Protein AF-S4N1W6-F1 (afdb_monomer_lite)

pLDDT: mean 78.58, std 18.93, range [43.16, 98.19]

Foldseek 3Di:
DDDDPDDDDDPCCPVDPLNLCVVLVHHSPDDPVVSVVSVVVVVVVPPDDDDPDPPPPDPDDDDDDDPPPPDDDDD

Organism: NCBI:txid1283301

Radius of gyration: 21.3 Å; chains: 1; bounding box: 38×58×40 Å

Sequence (75 aa):
MRGFTDARIAMNVHGSWANHALALDLPKETGTKEQVEEFIRRWAEFPVAPEGGTTRRGPGTPRRATTSTSSRCSR

Structure (mmCIF, N/CA/C/O backbone):
data_AF-S4N1W6-F1
#
_entry.id   AF-S4N1W6-F1
#
loop_
_atom_site.group_PDB
_atom_site.id
_atom_site.type_symbol
_atom_site.label_atom_id
_atom_site.label_alt_id
_atom_site.label_comp_id
_atom_site.label_asym_id
_atom_site.label_entity_id
_atom_site.label_seq_id
_atom_site.pdbx_PDB_ins_code
_atom_site.Cartn_x
_atom_site.Cartn_y
_atom_site.Cartn_z
_atom_site.occupancy
_atom_site.B_iso_or_equiv
_atom_site.auth_seq_id
_atom_site.auth_comp_id
_atom_site.auth_asym_id
_atom_site.auth_atom_id
_atom_site.pdbx_PDB_model_num
ATOM 1 N N . MET A 1 1 ? 25.271 -12.697 -23.347 1.00 44.16 1 MET A N 1
ATOM 2 C CA . MET A 1 1 ? 24.339 -12.262 -22.284 1.00 44.16 1 MET A CA 1
ATOM 3 C C . MET A 1 1 ? 23.184 -11.539 -22.964 1.00 44.16 1 MET A C 1
ATOM 5 O O . MET A 1 1 ? 23.457 -10.656 -23.763 1.00 44.16 1 MET A O 1
ATOM 9 N N . ARG A 1 2 ? 21.930 -11.964 -22.774 1.00 71.50 2 ARG A N 1
ATOM 10 C CA . ARG A 1 2 ? 20.753 -11.280 -23.342 1.00 71.50 2 ARG A CA 1
ATOM 11 C C . ARG A 1 2 ? 20.051 -10.549 -22.199 1.00 71.50 2 ARG A C 1
ATOM 13 O O . ARG A 1 2 ? 19.615 -11.210 -21.265 1.00 71.50 2 ARG A O 1
ATOM 20 N N . GLY A 1 3 ? 20.039 -9.219 -22.244 1.00 78.19 3 GLY A N 1
ATOM 21 C CA . GLY A 1 3 ? 19.345 -8.356 -21.284 1.00 78.19 3 GLY A CA 1
ATOM 22 C C . GLY A 1 3 ? 18.042 -7.806 -21.865 1.00 78.19 3 GLY A C 1
ATOM 23 O O . GLY A 1 3 ? 17.768 -7.976 -23.053 1.00 78.19 3 GLY A O 1
ATOM 24 N N . PHE A 1 4 ? 17.241 -7.147 -21.032 1.00 84.31 4 PHE A N 1
ATOM 25 C CA . PHE A 1 4 ? 16.073 -6.404 -21.498 1.00 84.31 4 PHE A CA 1
ATOM 26 C C . PHE A 1 4 ? 16.514 -5.076 -22.124 1.00 84.31 4 PHE A C 1
ATOM 28 O O . PHE A 1 4 ? 17.282 -4.341 -21.511 1.00 84.31 4 PHE A O 1
ATOM 35 N N . THR A 1 5 ? 16.031 -4.767 -23.330 1.00 84.56 5 THR A N 1
ATOM 36 C CA . THR A 1 5 ? 16.376 -3.527 -24.051 1.00 84.56 5 THR A CA 1
ATOM 37 C C . THR A 1 5 ? 15.547 -2.318 -23.618 1.00 84.56 5 THR A C 1
ATOM 39 O O . THR A 1 5 ? 15.978 -1.197 -23.848 1.00 84.56 5 THR A O 1
ATOM 42 N N . ASP A 1 6 ? 14.385 -2.536 -22.989 1.00 87.19 6 ASP A N 1
ATOM 43 C CA . ASP A 1 6 ? 13.451 -1.472 -22.577 1.00 87.19 6 ASP A CA 1
ATOM 44 C C . ASP A 1 6 ? 12.696 -1.809 -21.270 1.00 87.19 6 ASP A C 1
ATOM 46 O O . ASP A 1 6 ? 11.545 -1.435 -21.055 1.00 87.19 6 ASP A O 1
ATOM 50 N N . ALA A 1 7 ? 13.308 -2.596 -20.377 1.00 84.50 7 ALA A N 1
ATOM 51 C CA . ALA A 1 7 ? 12.685 -2.856 -19.079 1.00 84.50 7 ALA A CA 1
ATOM 52 C C . ALA A 1 7 ? 12.802 -1.629 -18.167 1.00 84.50 7 ALA A C 1
ATOM 54 O O . ALA A 1 7 ? 13.878 -1.052 -18.000 1.00 84.50 7 ALA A O 1
ATOM 55 N N . ARG A 1 8 ? 11.696 -1.280 -17.505 1.00 88.00 8 ARG A N 1
ATOM 56 C CA . ARG A 1 8 ? 11.667 -0.312 -16.404 1.00 88.00 8 ARG A CA 1
ATOM 57 C C . ARG A 1 8 ? 11.680 -1.078 -15.084 1.00 88.00 8 ARG A C 1
ATOM 59 O O . ARG A 1 8 ? 10.883 -1.993 -14.897 1.00 88.00 8 ARG A O 1
ATOM 66 N N . ILE A 1 9 ? 12.588 -0.713 -14.182 1.00 84.62 9 ILE A N 1
ATOM 67 C CA . ILE A 1 9 ? 12.754 -1.383 -12.889 1.00 84.62 9 ILE A CA 1
ATOM 68 C C . ILE A 1 9 ? 12.110 -0.524 -11.800 1.00 84.62 9 ILE A C 1
ATOM 70 O O . ILE A 1 9 ? 12.520 0.615 -11.583 1.00 84.62 9 ILE A O 1
ATOM 74 N N . ALA A 1 10 ? 11.120 -1.084 -11.105 1.00 83.62 10 ALA A N 1
ATOM 75 C CA . ALA A 1 10 ? 10.599 -0.518 -9.868 1.00 83.62 10 ALA A CA 1
ATOM 76 C C . ALA A 1 10 ? 11.396 -1.073 -8.681 1.00 83.62 10 ALA A C 1
ATOM 78 O O . ALA A 1 10 ? 11.590 -2.283 -8.559 1.00 83.62 10 ALA A O 1
ATOM 79 N N . MET A 1 11 ? 11.867 -0.184 -7.811 1.00 84.25 11 MET A N 1
ATOM 80 C CA . MET A 1 11 ? 12.670 -0.523 -6.636 1.00 84.25 11 MET A CA 1
ATOM 81 C C . MET A 1 11 ? 11.850 -0.252 -5.374 1.00 84.25 11 MET A C 1
ATOM 83 O O . MET A 1 11 ? 10.981 0.616 -5.375 1.00 84.25 11 MET A O 1
ATOM 87 N N . ASN A 1 12 ? 12.147 -0.968 -4.287 1.00 78.38 12 ASN A N 1
ATOM 88 C CA . ASN A 1 12 ? 11.569 -0.717 -2.959 1.00 78.38 12 ASN A CA 1
ATOM 89 C C . ASN A 1 12 ? 10.031 -0.799 -2.888 1.00 78.38 12 ASN A C 1
ATOM 91 O O . ASN A 1 12 ? 9.419 -0.168 -2.030 1.00 78.38 12 ASN A O 1
ATOM 95 N N . VAL A 1 13 ? 9.401 -1.603 -3.751 1.00 74.38 13 VAL A N 1
ATOM 96 C CA . VAL A 1 13 ? 7.932 -1.710 -3.854 1.00 74.38 13 VAL A CA 1
ATOM 97 C C . VAL A 1 13 ? 7.284 -2.076 -2.512 1.00 74.38 13 VAL A C 1
ATOM 99 O O . VAL A 1 13 ? 6.327 -1.428 -2.113 1.00 74.38 13 VAL A O 1
ATOM 102 N N . HIS A 1 14 ? 7.862 -3.016 -1.759 1.00 71.62 14 HIS A N 1
ATOM 103 C CA . HIS A 1 14 ? 7.337 -3.460 -0.456 1.00 71.62 14 HIS A CA 1
ATOM 104 C C . HIS A 1 14 ? 8.133 -2.937 0.754 1.00 71.62 14 HIS A C 1
ATOM 106 O O . HIS A 1 14 ? 7.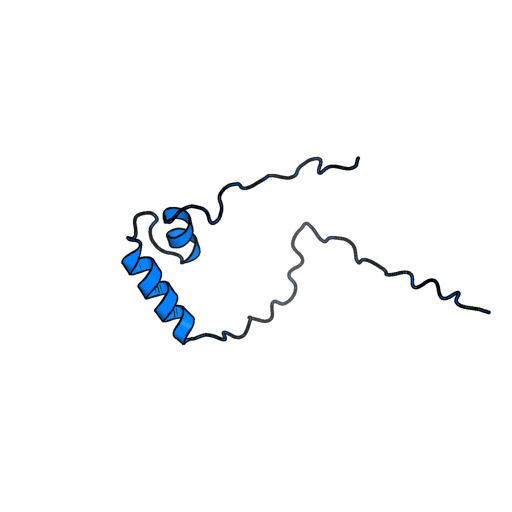884 -3.344 1.878 1.00 71.62 14 HIS A O 1
ATOM 112 N N . GLY A 1 15 ? 9.136 -2.079 0.546 1.00 78.06 15 GLY A N 1
ATOM 113 C CA . GLY A 1 15 ? 10.070 -1.669 1.606 1.00 78.06 15 GLY A CA 1
ATOM 114 C C . GLY A 1 15 ? 9.629 -0.457 2.430 1.00 78.06 15 GLY A C 1
ATOM 115 O O . GLY A 1 15 ? 10.428 0.053 3.209 1.00 78.06 15 GLY A O 1
ATOM 116 N N . SER A 1 16 ? 8.414 0.063 2.227 1.00 88.38 16 SER A N 1
ATOM 117 C CA . SER A 1 16 ? 7.949 1.278 2.905 1.00 88.38 16 SER A CA 1
ATOM 118 C C . SER A 1 16 ? 6.486 1.186 3.336 1.00 88.38 16 SER A C 1
ATOM 120 O O . SER A 1 16 ? 5.632 0.742 2.570 1.00 88.38 16 SER A O 1
ATOM 122 N N . TRP A 1 17 ? 6.184 1.670 4.545 1.00 93.75 17 TRP A N 1
ATOM 123 C CA . TRP A 1 17 ? 4.813 1.755 5.071 1.00 93.75 17 TRP A CA 1
ATOM 124 C C . TRP A 1 17 ? 3.895 2.631 4.213 1.00 93.75 17 TRP A C 1
ATOM 126 O O . TRP A 1 17 ? 2.709 2.353 4.095 1.00 93.75 17 TRP A O 1
ATOM 136 N N . ALA A 1 18 ? 4.447 3.649 3.553 1.00 93.69 18 ALA A N 1
ATOM 137 C CA . ALA A 1 18 ? 3.711 4.457 2.587 1.00 93.69 18 ALA A CA 1
ATOM 138 C C . ALA A 1 18 ? 3.235 3.623 1.382 1.00 93.69 18 ALA A C 1
ATOM 140 O O . ALA A 1 18 ? 2.092 3.753 0.952 1.00 93.69 18 ALA A O 1
ATOM 141 N N . ASN A 1 19 ? 4.077 2.724 0.858 1.00 93.69 19 ASN A N 1
ATOM 142 C CA . ASN A 1 19 ? 3.675 1.837 -0.236 1.00 93.69 19 ASN A CA 1
ATOM 143 C C . ASN A 1 19 ? 2.654 0.788 0.219 1.00 93.69 19 ASN A C 1
ATOM 145 O O . ASN A 1 19 ? 1.791 0.418 -0.571 1.00 93.69 19 ASN A O 1
ATOM 149 N N . HIS A 1 20 ? 2.716 0.337 1.477 1.00 94.12 20 HIS A N 1
ATOM 150 C CA . HIS A 1 20 ? 1.693 -0.546 2.045 1.00 94.12 20 HIS A CA 1
ATOM 151 C C . HIS A 1 20 ? 0.321 0.131 2.109 1.00 94.12 20 HIS A C 1
ATOM 153 O O . HIS A 1 20 ? -0.657 -0.479 1.685 1.00 94.12 20 HIS A O 1
ATOM 159 N N . ALA A 1 21 ? 0.250 1.395 2.544 1.00 95.81 21 ALA A N 1
ATOM 160 C CA . ALA A 1 21 ? -0.994 2.162 2.500 1.00 95.81 21 ALA A CA 1
ATOM 161 C C . ALA A 1 21 ? -1.559 2.227 1.074 1.00 95.81 21 ALA A C 1
ATOM 163 O O . ALA A 1 21 ? -2.709 1.863 0.853 1.00 95.81 21 ALA A O 1
ATOM 164 N N . LEU A 1 22 ? -0.727 2.584 0.090 1.00 94.75 22 LEU A N 1
ATOM 165 C CA . LEU A 1 22 ? -1.153 2.656 -1.311 1.00 94.75 22 LEU A CA 1
ATOM 166 C C . LEU A 1 22 ? -1.600 1.294 -1.869 1.00 94.75 22 LEU A C 1
ATOM 168 O O . LEU A 1 22 ? -2.581 1.228 -2.601 1.00 94.75 22 LEU A O 1
ATOM 172 N N . ALA A 1 23 ? -0.923 0.199 -1.511 1.00 92.50 23 ALA A N 1
ATOM 173 C CA . ALA A 1 23 ? -1.313 -1.153 -1.922 1.00 92.50 23 ALA A CA 1
ATOM 174 C C . ALA A 1 23 ? -2.656 -1.599 -1.315 1.00 92.50 23 ALA A C 1
ATOM 176 O O . ALA A 1 23 ? -3.357 -2.421 -1.904 1.00 92.50 23 ALA A O 1
ATOM 177 N N . LEU A 1 24 ? -3.016 -1.052 -0.151 1.00 94.56 24 LEU A N 1
ATOM 178 C CA . LEU A 1 24 ? -4.310 -1.246 0.499 1.00 94.56 24 LEU A CA 1
ATOM 179 C C . LEU A 1 24 ? -5.361 -0.218 0.053 1.00 94.56 24 LEU A C 1
ATOM 181 O O . LEU A 1 24 ? -6.469 -0.249 0.576 1.00 94.56 24 LEU A O 1
ATOM 185 N N . ASP A 1 25 ? -5.065 0.642 -0.923 1.00 96.12 25 ASP A N 1
ATOM 186 C CA . ASP A 1 25 ? -5.949 1.736 -1.354 1.00 96.12 25 ASP A CA 1
ATOM 187 C C . ASP A 1 25 ? -6.282 2.727 -0.217 1.00 96.12 25 ASP A C 1
ATOM 189 O O . ASP A 1 25 ? -7.407 3.190 -0.050 1.00 96.12 25 ASP A O 1
ATOM 193 N N . LEU A 1 26 ? -5.281 3.032 0.613 1.00 97.00 26 LEU A N 1
ATOM 194 C CA . LEU A 1 26 ? -5.354 3.991 1.716 1.00 97.00 26 LEU A CA 1
ATOM 195 C C . LEU A 1 26 ? -4.510 5.243 1.407 1.00 97.00 26 LEU A C 1
ATOM 197 O O . LEU A 1 26 ? -3.547 5.170 0.632 1.00 97.00 26 LEU A O 1
ATOM 201 N N . PRO A 1 27 ? -4.809 6.401 2.033 1.00 97.88 27 PRO A N 1
ATOM 202 C CA . PRO A 1 27 ? -3.942 7.572 1.966 1.00 97.88 27 PRO A CA 1
ATOM 203 C C . PRO A 1 27 ? -2.494 7.244 2.344 1.00 97.88 27 PRO A C 1
ATOM 205 O O . PRO A 1 27 ? -2.225 6.548 3.317 1.00 97.88 27 PRO A O 1
ATOM 208 N N . LYS A 1 28 ? -1.533 7.809 1.609 1.00 95.75 28 LYS A N 1
ATOM 209 C CA . LYS A 1 28 ? -0.094 7.565 1.817 1.00 95.75 28 LYS A CA 1
ATOM 210 C C . LYS A 1 28 ? 0.378 7.780 3.266 1.00 95.75 28 LYS A C 1
ATOM 212 O O . LYS A 1 28 ? 1.309 7.114 3.708 1.00 95.75 28 LYS A O 1
ATOM 217 N N . GLU A 1 29 ? -0.250 8.718 3.969 1.00 97.00 29 GLU A N 1
ATOM 218 C CA . GLU A 1 29 ? 0.106 9.116 5.336 1.00 97.00 29 GLU A CA 1
ATOM 219 C C . GLU A 1 29 ? -0.676 8.343 6.419 1.00 97.00 29 GLU A C 1
ATOM 221 O O . GLU A 1 29 ? -0.557 8.658 7.601 1.00 97.00 29 GLU A O 1
ATOM 226 N N . THR A 1 30 ? -1.475 7.334 6.042 1.00 97.56 30 THR A N 1
ATOM 227 C CA . THR A 1 30 ? -2.191 6.464 6.988 1.00 97.56 30 THR A CA 1
ATOM 228 C C . THR A 1 30 ? -1.209 5.760 7.922 1.00 97.56 30 THR A C 1
ATOM 230 O O . THR A 1 30 ? -0.219 5.169 7.479 1.00 97.56 30 THR A O 1
ATOM 233 N N . GLY A 1 31 ? -1.489 5.795 9.226 1.00 97.19 31 GLY A N 1
ATOM 234 C CA . GLY A 1 31 ? -0.597 5.244 10.241 1.00 97.19 31 GLY A CA 1
ATOM 235 C C . GLY A 1 31 ? -0.498 3.719 10.170 1.00 97.19 31 GLY A C 1
ATOM 236 O O . GLY A 1 31 ? -1.461 3.032 9.841 1.00 97.19 31 GLY A O 1
ATOM 237 N N . THR A 1 32 ? 0.655 3.154 10.539 1.00 96.62 32 THR A N 1
ATOM 238 C CA . THR A 1 32 ? 0.904 1.701 10.461 1.00 96.62 32 THR A CA 1
ATOM 239 C C . THR A 1 32 ? -0.150 0.861 11.187 1.00 96.62 32 THR A C 1
ATOM 241 O O . THR A 1 32 ? -0.520 -0.203 10.703 1.00 96.62 32 THR A O 1
ATOM 244 N N . LYS A 1 33 ? -0.668 1.331 12.330 1.00 97.81 33 LYS A N 1
ATOM 245 C CA . LYS A 1 33 ? -1.715 0.621 13.078 1.00 97.81 33 LYS A CA 1
ATOM 246 C C . LYS A 1 33 ? -3.001 0.473 12.257 1.00 97.81 33 LYS A C 1
ATOM 248 O O . LYS A 1 33 ? -3.514 -0.632 12.142 1.00 97.81 33 LYS A O 1
ATOM 253 N N . GLU A 1 34 ? -3.461 1.559 11.646 1.00 98.06 34 GLU A N 1
ATOM 254 C CA . GLU A 1 34 ? -4.667 1.584 10.808 1.00 98.06 34 GLU A CA 1
ATOM 255 C C . GLU A 1 34 ? -4.489 0.710 9.558 1.00 98.06 34 GLU A C 1
ATOM 257 O O . GLU A 1 34 ? -5.396 -0.022 9.173 1.00 98.06 34 GLU A O 1
ATOM 262 N N . GLN A 1 35 ? -3.288 0.708 8.962 1.00 97.56 35 GLN A N 1
ATOM 263 C CA . GLN A 1 35 ? -2.968 -0.192 7.847 1.00 97.56 35 GLN A CA 1
ATOM 264 C C . GLN A 1 35 ? -3.085 -1.673 8.248 1.00 97.56 35 GLN A C 1
ATOM 266 O O . GLN A 1 35 ? -3.622 -2.479 7.489 1.00 97.56 35 GLN A O 1
ATOM 271 N N . VAL A 1 36 ? -2.588 -2.043 9.436 1.00 97.38 36 VAL A N 1
ATOM 272 C CA . VAL A 1 36 ? -2.680 -3.419 9.957 1.00 97.38 36 VAL A CA 1
ATOM 273 C C . VAL A 1 36 ? -4.127 -3.790 10.280 1.00 97.38 36 VAL A C 1
ATOM 275 O O . VAL A 1 36 ? -4.547 -4.904 9.976 1.00 97.38 36 VAL A O 1
ATOM 278 N N . GLU A 1 37 ? -4.900 -2.870 10.853 1.00 98.19 37 GLU A N 1
ATOM 279 C CA . GLU A 1 37 ? -6.327 -3.077 11.120 1.00 98.19 37 GLU A CA 1
ATOM 280 C C . GLU A 1 37 ? -7.109 -3.333 9.824 1.00 98.19 37 GLU A C 1
ATOM 282 O O . GLU A 1 37 ? -7.864 -4.305 9.749 1.00 98.19 37 GLU A O 1
ATOM 287 N N . GLU A 1 38 ? -6.867 -2.546 8.770 1.00 97.69 38 GLU A N 1
ATOM 288 C CA . GLU A 1 38 ? -7.498 -2.762 7.463 1.00 97.69 38 GLU A CA 1
ATOM 289 C C . GLU A 1 38 ? -7.053 -4.081 6.822 1.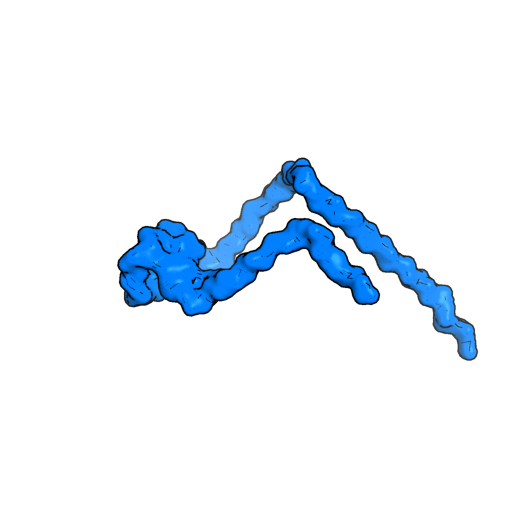00 97.69 38 GLU A C 1
ATOM 291 O O . GLU A 1 38 ? -7.869 -4.807 6.247 1.00 97.69 38 GLU A O 1
ATOM 296 N N . PHE A 1 39 ? -5.774 -4.437 6.954 1.00 95.62 39 PHE A N 1
ATOM 297 C CA . PHE A 1 39 ? -5.279 -5.725 6.480 1.00 95.62 39 PHE A CA 1
ATOM 298 C C . PHE A 1 39 ? -6.002 -6.894 7.163 1.00 95.62 39 PHE A C 1
ATOM 300 O O . PHE A 1 39 ? -6.484 -7.793 6.476 1.00 95.62 39 PHE A O 1
ATOM 307 N N . ILE A 1 40 ? -6.137 -6.867 8.495 1.00 97.31 40 ILE A N 1
ATOM 308 C CA . ILE A 1 40 ? -6.866 -7.893 9.258 1.00 97.31 40 ILE A CA 1
ATOM 309 C C . ILE A 1 40 ? -8.333 -7.953 8.817 1.00 97.31 40 ILE A C 1
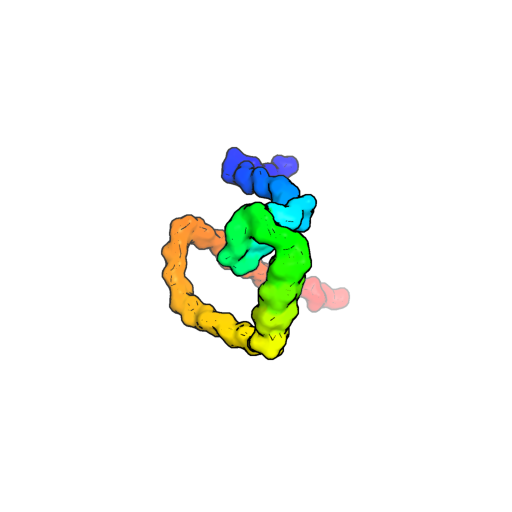ATOM 311 O O . ILE A 1 40 ? -8.870 -9.047 8.634 1.00 97.31 40 ILE A O 1
ATOM 315 N N . ARG A 1 41 ? -8.972 -6.796 8.598 1.00 96.94 41 ARG A N 1
ATOM 316 C CA . ARG A 1 41 ? -10.366 -6.722 8.144 1.00 96.94 41 ARG A CA 1
ATOM 317 C C . ARG A 1 41 ? -10.562 -7.419 6.796 1.00 96.94 41 ARG A C 1
ATOM 319 O O . ARG A 1 41 ? -11.458 -8.247 6.678 1.00 96.94 41 ARG A O 1
ATOM 326 N N . ARG A 1 42 ? -9.705 -7.144 5.804 1.00 96.38 42 ARG A N 1
ATOM 327 C CA . ARG A 1 42 ? -9.748 -7.824 4.491 1.00 96.38 42 ARG A CA 1
ATOM 328 C C . ARG A 1 42 ? -9.386 -9.301 4.593 1.00 96.38 42 ARG A C 1
ATOM 330 O O . ARG A 1 42 ? -9.942 -10.123 3.874 1.00 96.38 42 ARG A O 1
ATOM 337 N N . TRP A 1 43 ? -8.468 -9.647 5.494 1.00 95.75 43 TRP A N 1
ATOM 338 C CA . TRP A 1 43 ? -8.066 -11.033 5.719 1.00 95.75 43 TRP A CA 1
ATOM 339 C C . TRP A 1 43 ? -9.209 -11.893 6.272 1.00 95.75 43 TRP A C 1
ATOM 341 O O . TRP A 1 43 ? -9.280 -13.077 5.961 1.00 95.75 43 TRP A O 1
ATOM 351 N N . ALA A 1 44 ? -10.139 -11.312 7.034 1.00 96.75 44 ALA A N 1
ATOM 352 C CA . ALA A 1 44 ? -11.317 -12.026 7.526 1.00 96.75 44 ALA A CA 1
ATOM 353 C C . ALA A 1 44 ? -12.258 -12.507 6.401 1.00 96.75 44 ALA A C 1
ATOM 355 O O . ALA A 1 44 ? -13.005 -13.462 6.599 1.00 96.75 44 ALA A O 1
ATOM 356 N N . GLU A 1 45 ? -12.209 -11.872 5.228 1.00 93.38 45 GLU A N 1
ATOM 357 C CA . GLU A 1 45 ? -13.002 -12.233 4.044 1.00 93.38 45 GLU A CA 1
ATOM 358 C C . GLU A 1 45 ? -12.267 -13.232 3.125 1.00 93.38 45 GLU A C 1
ATOM 360 O O . GLU A 1 45 ? -12.818 -13.695 2.126 1.00 93.38 45 GLU A O 1
ATOM 365 N N . PHE A 1 46 ? -11.017 -13.586 3.442 1.00 90.44 46 PHE A N 1
ATOM 366 C CA . PHE A 1 46 ? -10.238 -14.546 2.667 1.00 90.44 46 PHE A CA 1
ATOM 367 C C . PHE A 1 46 ? -10.743 -15.991 2.889 1.00 90.44 46 PHE A C 1
ATOM 369 O O . PHE A 1 46 ? -10.990 -16.377 4.034 1.00 90.44 46 PHE A O 1
ATOM 376 N N . PRO A 1 47 ? -10.820 -16.846 1.845 1.00 93.06 47 PRO A N 1
ATOM 377 C CA . PRO A 1 47 ? -10.401 -16.614 0.461 1.00 93.06 47 PRO A CA 1
ATOM 378 C C . PRO A 1 47 ? -11.456 -15.914 -0.405 1.00 93.06 47 PRO A C 1
ATOM 380 O O . PRO A 1 47 ? -12.617 -16.312 -0.443 1.00 93.06 47 PRO A O 1
ATOM 383 N N . VAL A 1 48 ? -11.010 -14.937 -1.199 1.00 89.31 48 VAL A N 1
ATOM 384 C CA . VAL A 1 48 ? -11.843 -14.260 -2.204 1.00 89.31 48 VAL A CA 1
ATOM 385 C C . VAL A 1 48 ? -11.686 -14.966 -3.552 1.00 89.31 48 VAL A C 1
ATOM 387 O O . VAL A 1 48 ? -10.566 -15.153 -4.035 1.00 89.31 48 VAL A O 1
ATOM 390 N N . ALA A 1 49 ? -12.800 -15.376 -4.165 1.00 91.44 49 ALA A N 1
ATOM 391 C CA . ALA A 1 49 ? -12.785 -15.999 -5.486 1.00 91.44 49 ALA A CA 1
ATOM 392 C C . ALA A 1 49 ? -12.339 -14.979 -6.553 1.00 91.44 49 ALA A C 1
ATOM 394 O O . ALA A 1 49 ? -12.886 -13.876 -6.595 1.00 91.44 49 ALA A O 1
ATOM 395 N N . PRO A 1 50 ? -11.370 -15.310 -7.427 1.00 86.12 50 PRO A N 1
ATOM 396 C CA . PRO A 1 50 ? -10.940 -14.392 -8.471 1.00 86.12 50 PRO A CA 1
ATOM 397 C C . PRO A 1 50 ? -12.050 -14.200 -9.506 1.00 86.12 50 PRO A C 1
ATOM 399 O O . PRO A 1 50 ? -12.683 -15.164 -9.944 1.00 86.12 50 PRO A O 1
ATOM 402 N N . GLU A 1 51 ? -12.244 -12.963 -9.957 1.00 83.88 51 GLU A N 1
ATOM 403 C CA . GLU A 1 51 ? -13.120 -12.694 -11.092 1.00 83.88 51 GLU A CA 1
ATOM 404 C C . GLU A 1 51 ? -12.507 -13.299 -12.364 1.00 83.88 51 GLU A C 1
ATOM 406 O O . GLU A 1 51 ? -11.365 -13.014 -12.739 1.00 83.88 51 GLU A O 1
ATOM 411 N N . GLY A 1 52 ? -13.259 -14.176 -13.032 1.00 75.12 52 GLY A N 1
ATOM 412 C CA . GLY A 1 52 ? -12.842 -14.811 -14.277 1.00 75.12 52 GLY A CA 1
ATOM 413 C C . GLY A 1 52 ? -12.790 -13.796 -15.415 1.00 75.12 52 GLY A C 1
ATOM 414 O O . GLY A 1 52 ? -13.771 -13.604 -16.128 1.00 75.12 52 GLY A O 1
ATOM 415 N N . GLY A 1 53 ? -11.647 -13.137 -15.599 1.00 67.44 53 GLY A N 1
ATOM 416 C CA . GLY A 1 53 ? -11.454 -12.203 -16.700 1.00 67.44 53 GLY A CA 1
ATOM 417 C C . GLY A 1 53 ? -11.584 -12.907 -18.053 1.00 67.44 53 GLY A C 1
ATOM 418 O O . GLY A 1 53 ? -10.742 -13.731 -18.417 1.00 67.44 53 GLY A O 1
ATOM 419 N N . THR A 1 54 ? -12.594 -12.543 -18.852 1.00 62.22 54 THR A N 1
ATOM 420 C CA . THR A 1 54 ? -12.512 -12.749 -20.304 1.00 62.22 54 THR A CA 1
ATOM 421 C C . THR A 1 54 ? -11.225 -12.079 -20.769 1.00 62.22 54 THR A C 1
ATOM 423 O O . THR A 1 54 ? -10.976 -10.916 -20.449 1.00 62.22 54 THR A O 1
ATOM 426 N N . THR A 1 55 ? -10.335 -12.824 -21.424 1.00 61.62 55 THR A N 1
ATOM 427 C CA . THR A 1 55 ? -9.016 -12.317 -21.812 1.00 61.62 55 THR A CA 1
ATOM 428 C C . THR A 1 55 ? -9.187 -11.173 -22.811 1.00 61.62 55 THR A C 1
ATOM 430 O O . THR A 1 55 ? -9.166 -11.382 -24.025 1.00 61.62 55 THR A O 1
ATOM 433 N N . ARG A 1 56 ? -9.328 -9.931 -22.334 1.00 60.31 56 ARG A N 1
ATOM 434 C CA . ARG A 1 56 ? -9.121 -8.760 -23.178 1.00 60.31 56 ARG A CA 1
ATOM 435 C C . ARG A 1 56 ? -7.622 -8.678 -23.411 1.00 60.31 56 ARG A C 1
ATOM 437 O O . ARG A 1 56 ? -6.866 -8.192 -22.578 1.00 60.31 56 ARG A O 1
ATOM 444 N N . ARG A 1 57 ? -7.201 -9.245 -24.540 1.00 57.12 57 ARG A N 1
ATOM 445 C CA . ARG A 1 57 ? -5.825 -9.242 -25.031 1.00 57.12 57 ARG A CA 1
ATOM 446 C C . ARG A 1 57 ? -5.338 -7.788 -25.118 1.00 57.12 57 ARG A C 1
ATOM 448 O O . ARG A 1 57 ? -5.678 -7.079 -26.059 1.00 57.12 57 ARG A O 1
ATOM 455 N N . GLY A 1 58 ? -4.590 -7.338 -24.113 1.00 57.25 58 GLY A N 1
ATOM 456 C CA . GLY A 1 58 ? -3.864 -6.072 -24.162 1.00 57.25 58 GLY A CA 1
ATOM 457 C C . GLY A 1 58 ? -2.684 -6.154 -25.143 1.00 57.25 58 GLY A C 1
ATOM 458 O O . GLY A 1 58 ? -2.236 -7.261 -25.476 1.00 57.25 58 GLY A O 1
ATOM 459 N N . PRO A 1 59 ? -2.169 -5.013 -25.631 1.00 51.91 59 PRO A N 1
ATOM 460 C CA . PRO A 1 59 ? -0.971 -4.991 -26.458 1.00 51.91 59 PRO A CA 1
ATOM 461 C C . PRO A 1 59 ? 0.220 -5.460 -25.612 1.00 51.91 59 PRO A C 1
ATOM 463 O O . PRO A 1 59 ? 0.615 -4.794 -24.663 1.00 51.91 59 PRO A O 1
ATOM 466 N N . GLY A 1 60 ? 0.750 -6.645 -25.931 1.00 63.19 60 GLY A N 1
ATOM 467 C CA . GLY A 1 60 ? 1.880 -7.247 -25.210 1.00 63.19 60 GLY A CA 1
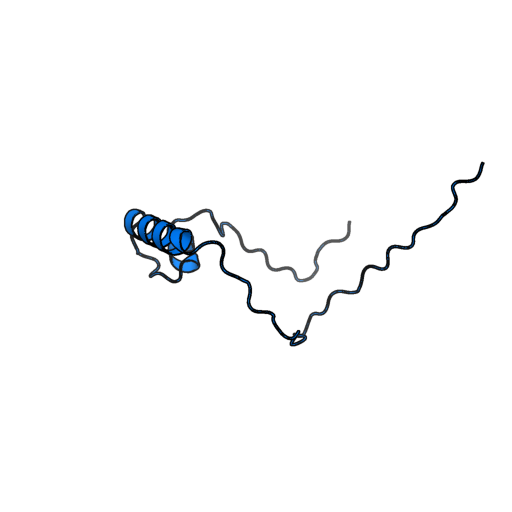ATOM 468 C C . GLY A 1 60 ? 1.772 -8.752 -24.955 1.00 63.19 60 GLY A C 1
ATOM 469 O O . GLY A 1 60 ? 2.212 -9.221 -23.915 1.00 63.19 60 GLY A O 1
ATOM 470 N N . THR A 1 61 ? 1.179 -9.534 -25.865 1.00 49.81 61 THR A N 1
ATOM 471 C CA . THR A 1 61 ? 1.070 -10.996 -25.695 1.00 49.81 61 THR A CA 1
ATOM 472 C C . THR A 1 61 ? 2.460 -11.665 -25.739 1.00 49.81 61 THR A C 1
ATOM 474 O O . THR A 1 61 ? 3.089 -11.635 -26.799 1.00 49.81 61 THR A O 1
ATOM 477 N N . PRO A 1 62 ? 2.953 -12.322 -24.668 1.00 56.69 62 PRO A N 1
ATOM 478 C CA . PRO A 1 62 ? 4.163 -13.136 -24.747 1.00 56.69 62 PRO A CA 1
ATOM 479 C C . PRO A 1 62 ? 3.856 -14.471 -25.440 1.00 56.69 62 PRO A C 1
ATOM 481 O O . PRO A 1 62 ? 2.766 -15.031 -25.301 1.00 56.69 62 PRO A O 1
ATOM 484 N N . ARG A 1 63 ? 4.822 -14.984 -26.213 1.00 59.50 63 ARG A N 1
ATOM 485 C CA . ARG A 1 63 ? 4.688 -16.223 -27.000 1.00 59.50 63 ARG A CA 1
ATOM 486 C C . ARG A 1 63 ? 4.384 -17.434 -26.112 1.00 59.50 63 ARG A C 1
ATOM 488 O O . ARG A 1 63 ? 5.002 -17.628 -25.070 1.00 59.50 63 ARG A O 1
ATOM 495 N N . ARG A 1 64 ? 3.508 -18.308 -26.616 1.00 48.03 64 ARG A N 1
ATOM 496 C CA . ARG A 1 64 ? 3.302 -19.681 -26.132 1.00 48.03 64 ARG A CA 1
ATOM 497 C C . ARG A 1 64 ? 4.649 -20.419 -26.116 1.00 48.03 64 ARG A C 1
ATOM 499 O O . ARG A 1 64 ? 5.253 -20.601 -27.172 1.00 48.03 64 ARG A O 1
ATOM 506 N N . ALA A 1 65 ? 5.098 -20.857 -24.942 1.00 49.44 65 ALA A N 1
ATOM 507 C CA . ALA A 1 65 ? 6.178 -21.828 -24.836 1.00 49.44 65 ALA A CA 1
ATOM 508 C C . ALA A 1 65 ? 5.641 -23.188 -25.308 1.00 49.44 65 ALA A C 1
ATOM 510 O O . ALA A 1 65 ? 4.774 -23.781 -24.671 1.00 49.44 65 ALA A O 1
ATOM 511 N N . THR A 1 66 ? 6.098 -23.659 -26.465 1.00 48.84 66 THR A N 1
ATOM 512 C CA . THR A 1 66 ? 5.911 -25.052 -26.877 1.00 48.84 66 THR A CA 1
ATOM 513 C C . THR A 1 66 ? 7.042 -25.867 -26.270 1.00 48.84 66 THR A C 1
ATOM 515 O O . THR A 1 66 ? 8.180 -25.777 -26.731 1.00 48.84 66 THR A O 1
ATOM 518 N N . THR A 1 67 ? 6.749 -26.646 -25.233 1.00 43.16 67 THR A N 1
ATOM 519 C CA . THR A 1 67 ? 7.682 -27.655 -24.730 1.00 43.16 67 THR A CA 1
ATOM 520 C C . THR A 1 67 ? 7.790 -28.753 -25.786 1.00 43.16 67 THR A C 1
ATOM 522 O O . THR A 1 67 ? 6.859 -29.530 -25.983 1.00 43.16 67 THR A O 1
ATOM 525 N N . SER A 1 68 ? 8.904 -28.779 -26.517 1.00 46.94 68 SER A N 1
ATOM 526 C CA . SER A 1 68 ? 9.273 -29.919 -27.354 1.00 46.94 68 SER A CA 1
ATOM 527 C C . SER A 1 68 ? 9.761 -31.028 -26.425 1.00 46.94 68 SER A C 1
ATOM 529 O O . SER A 1 68 ? 10.883 -30.974 -25.926 1.00 46.94 68 SER A O 1
ATOM 531 N N . THR A 1 69 ? 8.910 -32.010 -26.135 1.00 51.41 69 THR A N 1
ATOM 532 C CA . THR A 1 69 ? 9.341 -33.234 -25.455 1.00 51.41 69 THR A CA 1
ATOM 533 C C . THR A 1 69 ? 10.064 -34.100 -26.483 1.00 51.41 69 THR A C 1
ATOM 535 O O . THR A 1 69 ? 9.434 -34.856 -27.221 1.00 51.41 69 THR A O 1
ATOM 538 N N . SER A 1 70 ? 11.393 -34.004 -26.566 1.00 46.44 70 SER A N 1
ATOM 539 C CA . SER A 1 70 ? 12.182 -35.003 -27.286 1.00 46.44 70 SER A CA 1
ATOM 540 C C . SER A 1 70 ? 12.173 -36.302 -26.476 1.00 46.44 70 SER A C 1
ATOM 542 O O . SER A 1 70 ? 13.003 -36.508 -25.593 1.00 46.44 70 SER A O 1
ATOM 544 N N . SER A 1 71 ? 11.216 -37.184 -26.768 1.00 57.81 71 SER A N 1
ATOM 545 C CA . SER A 1 71 ? 11.314 -38.593 -26.392 1.00 57.81 71 SER A CA 1
ATOM 546 C C . SER A 1 71 ? 12.474 -39.218 -27.155 1.00 57.81 71 SER A C 1
ATOM 548 O O . SER A 1 71 ? 12.373 -39.467 -28.356 1.00 57.81 71 SER A O 1
ATOM 550 N N . ARG A 1 72 ? 13.577 -39.491 -26.459 1.00 50.97 72 ARG A N 1
ATOM 551 C CA . ARG A 1 72 ? 14.487 -40.572 -26.842 1.00 50.97 72 ARG A CA 1
ATOM 552 C C . ARG A 1 72 ? 15.180 -41.126 -25.601 1.00 50.97 72 ARG A C 1
ATOM 554 O O . ARG A 1 72 ? 16.360 -40.906 -25.376 1.00 50.97 72 ARG A 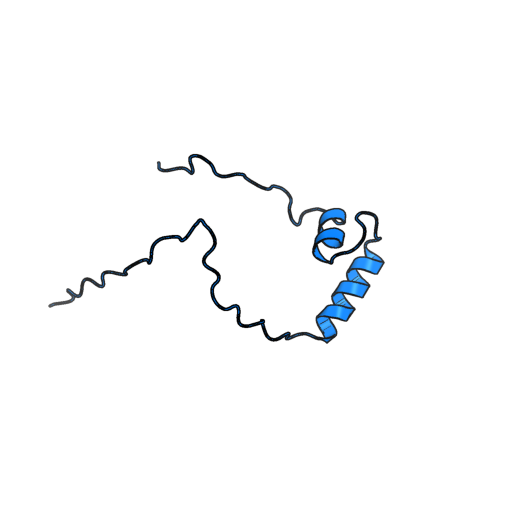O 1
ATOM 561 N N . CYS A 1 73 ? 14.399 -41.843 -24.797 1.00 46.62 73 CYS A N 1
ATOM 562 C CA . CYS A 1 73 ? 14.926 -42.886 -23.930 1.00 46.62 73 CYS A CA 1
ATOM 563 C C . CYS A 1 73 ? 14.706 -44.218 -24.664 1.00 46.62 73 CYS A C 1
ATOM 565 O O . CYS A 1 73 ? 13.575 -44.670 -24.833 1.00 46.62 73 CYS A O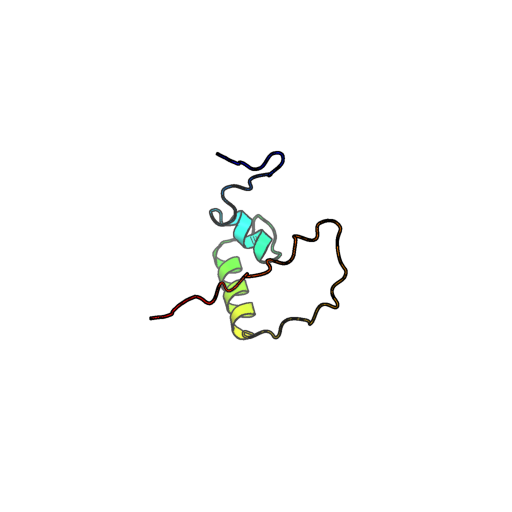 1
ATOM 567 N N . SER A 1 74 ? 15.778 -44.762 -25.228 1.00 50.97 74 SER A N 1
ATOM 568 C CA . SER A 1 74 ? 15.932 -46.109 -25.803 1.00 50.97 74 SER A CA 1
ATOM 569 C C . SER A 1 74 ? 17.449 -46.266 -25.966 1.00 50.97 74 SER A C 1
ATOM 571 O O . SER A 1 74 ? 18.039 -45.420 -26.630 1.00 50.97 74 SER A O 1
ATOM 573 N N . ARG A 1 75 ? 18.164 -47.229 -25.391 1.00 44.06 75 ARG A N 1
ATOM 574 C CA . ARG A 1 75 ? 17.846 -48.486 -24.714 1.00 44.06 75 ARG A CA 1
ATOM 575 C C . ARG A 1 75 ? 19.029 -48.822 -23.800 1.00 44.06 75 ARG A C 1
ATOM 577 O O . ARG A 1 75 ? 20.144 -48.379 -24.152 1.00 44.06 75 ARG A O 1
#

Secondary structure (DSSP, 8-state):
----SSPPPP--TTS-HHHHHHHTT--TT--HHHHHHHHHHHHTTPSPPPP-------S-PPPP-----------